Protein AF-A0A7V9JLM5-F1 (afdb_monomer_lite)

Radius of gyration: 16.7 Å; chains: 1; bounding box: 20×45×46 Å

Sequence (69 aa):
MSHVYTAGMIEVYCPGCAELQVFEQPPCVDGHGVDCPEWLCLTCGVALLIDV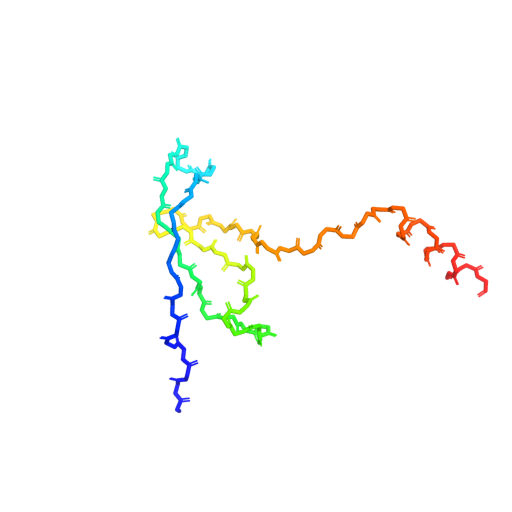PVEPAEWLALTLDSRAA

Structure (mmCIF, N/CA/C/O backbone):
data_AF-A0A7V9JLM5-F1
#
_entry.id   AF-A0A7V9JLM5-F1
#
loop_
_atom_site.group_PDB
_atom_site.id
_atom_site.type_symbol
_atom_site.label_atom_id
_atom_site.label_alt_id
_atom_site.label_comp_id
_atom_site.label_asym_id
_atom_site.label_entity_id
_atom_site.label_seq_id
_atom_site.pdbx_PDB_ins_code
_atom_site.Cartn_x
_atom_site.Cartn_y
_atom_site.Cartn_z
_atom_site.occupancy
_atom_site.B_iso_or_equiv
_atom_site.auth_seq_id
_atom_site.auth_comp_id
_atom_site.auth_asym_id
_atom_site.auth_atom_id
_atom_site.pdbx_PDB_model_num
ATOM 1 N N . MET A 1 1 ? 4.953 -24.494 -12.415 1.00 41.09 1 MET A N 1
ATOM 2 C CA . MET A 1 1 ? 6.072 -24.261 -11.479 1.00 41.09 1 MET A CA 1
ATOM 3 C C . MET A 1 1 ? 5.929 -22.824 -11.004 1.00 41.09 1 MET A C 1
ATOM 5 O O . MET A 1 1 ? 6.277 -21.909 -11.734 1.00 41.09 1 MET A O 1
ATOM 9 N N . SER A 1 2 ? 5.240 -22.643 -9.876 1.00 44.59 2 SER A N 1
ATOM 10 C CA . SER A 1 2 ? 4.784 -21.349 -9.356 1.00 44.59 2 SER A CA 1
ATOM 11 C C . SER A 1 2 ? 5.874 -20.714 -8.492 1.00 44.59 2 SER A C 1
ATOM 13 O O . SER A 1 2 ? 6.065 -21.123 -7.352 1.00 44.59 2 SER A O 1
ATOM 15 N N . HIS A 1 3 ? 6.603 -19.740 -9.033 1.00 47.22 3 HIS A N 1
ATOM 16 C CA . HIS A 1 3 ? 7.578 -18.931 -8.293 1.00 47.22 3 HIS A CA 1
ATOM 17 C C . HIS A 1 3 ? 6.904 -17.656 -7.748 1.00 47.22 3 HIS A C 1
ATOM 19 O O . HIS A 1 3 ? 7.215 -16.561 -8.193 1.00 47.22 3 HIS A O 1
ATOM 25 N N . VAL A 1 4 ? 5.948 -17.790 -6.821 1.00 53.59 4 VAL A N 1
ATOM 26 C CA . VAL A 1 4 ? 5.214 -16.648 -6.213 1.00 53.59 4 VAL A CA 1
ATOM 27 C C . VAL A 1 4 ? 5.546 -16.424 -4.728 1.00 53.59 4 VAL A C 1
ATOM 29 O O . VAL A 1 4 ? 4.779 -15.797 -4.016 1.00 53.59 4 VAL A O 1
ATOM 32 N N . TYR A 1 5 ? 6.671 -16.939 -4.220 1.00 51.38 5 TYR A N 1
ATOM 33 C CA . TYR A 1 5 ? 6.841 -17.154 -2.771 1.00 51.38 5 TYR A CA 1
ATOM 34 C C . TYR A 1 5 ? 7.875 -16.291 -2.040 1.00 51.38 5 TYR A C 1
ATOM 36 O O . TYR A 1 5 ? 8.325 -16.692 -0.969 1.00 51.38 5 TYR A O 1
ATOM 44 N N . THR A 1 6 ? 8.219 -15.102 -2.529 1.00 54.78 6 THR A N 1
ATOM 45 C CA . THR A 1 6 ? 8.965 -14.149 -1.687 1.00 54.78 6 THR A CA 1
ATOM 46 C C . THR A 1 6 ? 8.035 -13.021 -1.265 1.00 54.78 6 THR A C 1
ATOM 48 O O . THR A 1 6 ? 8.159 -11.900 -1.736 1.00 54.78 6 THR A O 1
ATOM 51 N N . ALA A 1 7 ? 7.057 -13.340 -0.414 1.00 65.12 7 ALA A N 1
ATOM 52 C CA . ALA A 1 7 ? 6.191 -12.336 0.195 1.00 65.12 7 ALA A CA 1
ATOM 53 C C . ALA A 1 7 ? 7.021 -11.510 1.191 1.00 65.12 7 ALA A C 1
ATOM 55 O O . ALA A 1 7 ? 7.330 -11.978 2.290 1.00 65.12 7 ALA A O 1
ATOM 56 N N . GLY A 1 8 ? 7.428 -10.304 0.795 1.00 77.88 8 GLY A N 1
ATOM 57 C CA . GLY A 1 8 ? 7.894 -9.297 1.741 1.00 77.88 8 GLY A CA 1
ATOM 58 C C . GLY A 1 8 ? 6.732 -8.859 2.637 1.00 77.88 8 GLY A C 1
ATOM 59 O O . GLY A 1 8 ? 5.603 -8.740 2.161 1.00 77.88 8 GLY A O 1
ATOM 60 N N . MET A 1 9 ? 6.998 -8.622 3.925 1.00 90.94 9 MET A N 1
ATOM 61 C CA . MET A 1 9 ? 6.043 -8.015 4.859 1.00 90.94 9 MET A CA 1
ATOM 62 C C . MET A 1 9 ? 6.666 -6.790 5.522 1.00 90.94 9 MET A C 1
ATOM 64 O O . MET A 1 9 ? 7.812 -6.849 5.972 1.00 90.94 9 MET A O 1
ATOM 68 N N . ILE A 1 10 ? 5.903 -5.703 5.606 1.00 94.75 1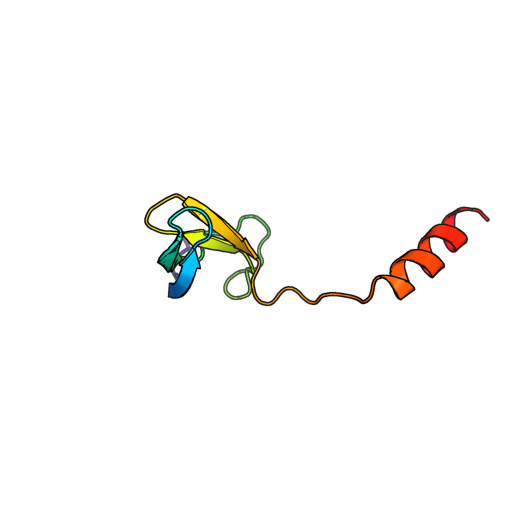0 ILE A N 1
ATOM 69 C CA . ILE A 1 10 ? 6.304 -4.455 6.272 1.00 94.75 10 ILE A CA 1
ATOM 70 C C . ILE A 1 10 ? 5.192 -3.958 7.193 1.00 94.75 10 ILE A C 1
ATOM 72 O O . ILE A 1 10 ? 4.025 -4.299 7.004 1.00 94.75 10 ILE A O 1
ATOM 76 N N . GLU A 1 11 ? 5.552 -3.114 8.157 1.00 97.50 11 GLU A N 1
ATOM 77 C CA . GLU A 1 11 ? 4.605 -2.436 9.041 1.00 97.50 11 GLU A CA 1
ATOM 78 C C . GLU A 1 11 ? 4.655 -0.926 8.776 1.00 97.50 11 GLU A C 1
ATOM 80 O O . GLU A 1 11 ? 5.711 -0.299 8.878 1.00 97.50 11 GLU A O 1
ATOM 85 N N . VAL A 1 12 ? 3.526 -0.341 8.372 1.00 97.00 12 VAL A N 1
ATOM 86 C CA . VAL A 1 12 ? 3.428 1.075 7.986 1.00 97.00 12 VAL A CA 1
ATOM 87 C C . VAL A 1 12 ? 2.018 1.604 8.244 1.00 97.00 12 VAL A C 1
ATOM 89 O O . VAL A 1 12 ? 1.056 0.843 8.347 1.00 97.00 12 VAL A O 1
ATOM 92 N N . TYR A 1 13 ? 1.878 2.924 8.378 1.00 98.06 13 TYR A N 1
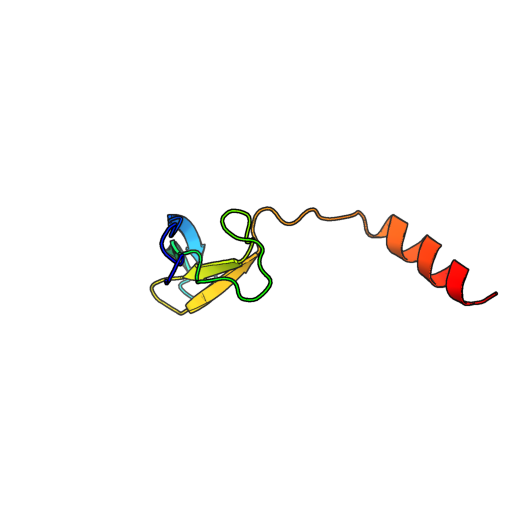ATOM 93 C CA . TYR A 1 13 ? 0.576 3.559 8.572 1.00 98.06 13 TYR A CA 1
ATOM 94 C C . TYR A 1 13 ? -0.330 3.349 7.355 1.00 98.06 13 TYR A C 1
ATOM 96 O O . TYR A 1 13 ? 0.002 3.747 6.237 1.00 98.06 13 TYR A O 1
ATOM 104 N N . CYS A 1 14 ? -1.504 2.762 7.581 1.00 98.38 14 CYS A N 1
ATOM 105 C CA . CYS A 1 14 ? -2.520 2.576 6.560 1.00 98.38 14 CYS A CA 1
ATOM 106 C C . CYS A 1 14 ? -3.519 3.744 6.575 1.00 98.38 14 CYS A C 1
ATOM 108 O O . CYS A 1 14 ? -4.244 3.902 7.560 1.00 98.38 14 CYS A O 1
ATOM 110 N N . PRO A 1 15 ? -3.673 4.504 5.476 1.00 98.19 15 PRO A N 1
ATOM 111 C CA . PRO A 1 15 ? -4.644 5.597 5.420 1.00 98.19 15 PRO A CA 1
ATOM 112 C C . PRO A 1 15 ? -6.104 5.113 5.436 1.00 98.19 15 PRO A C 1
ATOM 114 O O . PRO A 1 15 ? -6.986 5.861 5.841 1.00 98.19 15 PRO A O 1
ATOM 117 N N . GLY A 1 16 ? -6.372 3.867 5.023 1.00 98.25 16 GLY A N 1
ATOM 118 C CA . GLY A 1 16 ? -7.713 3.274 5.074 1.00 98.25 16 GLY A CA 1
ATOM 119 C C . GLY A 1 16 ? -8.138 2.831 6.477 1.00 98.25 16 GLY A C 1
ATOM 120 O O . GLY A 1 16 ? -9.297 3.000 6.844 1.00 98.25 16 GLY A O 1
ATOM 121 N N . CYS A 1 17 ? -7.210 2.281 7.269 1.00 98.44 17 CYS A N 1
ATOM 122 C CA . CYS A 1 17 ? -7.468 1.881 8.661 1.00 98.44 17 CYS A CA 1
ATOM 123 C C . CYS A 1 17 ? -7.241 3.017 9.667 1.00 98.44 17 CYS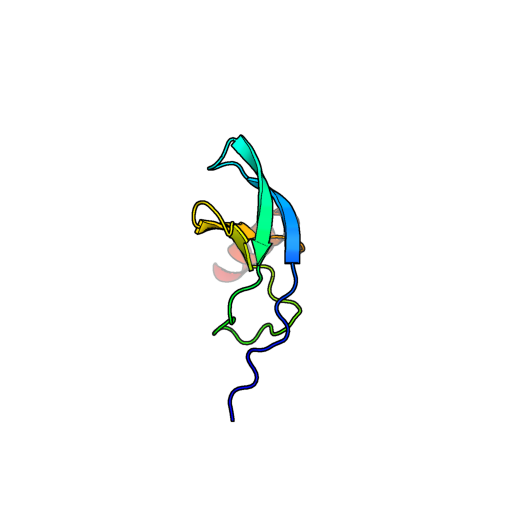 A C 1
ATOM 125 O O . CYS A 1 17 ? -7.723 2.928 10.791 1.00 98.44 17 CYS A O 1
ATOM 127 N N . ALA A 1 18 ? -6.505 4.054 9.263 1.00 98.25 18 ALA A N 1
ATOM 128 C CA . ALA A 1 18 ? -6.018 5.133 10.112 1.00 98.25 18 ALA A CA 1
ATOM 129 C C . ALA A 1 18 ? -5.141 4.666 11.297 1.00 98.25 18 ALA A C 1
ATOM 131 O O . ALA A 1 18 ? -5.152 5.291 12.354 1.00 98.25 18 ALA A O 1
ATOM 132 N N . GLU A 1 19 ? -4.365 3.595 11.104 1.00 98.44 19 GLU A N 1
ATOM 133 C CA . GLU A 1 19 ? -3.521 2.950 12.124 1.00 98.44 19 GLU A CA 1
ATOM 134 C C . GLU A 1 19 ? -2.290 2.296 11.463 1.00 98.44 19 GLU A C 1
ATOM 136 O O . GLU A 1 19 ? -2.277 2.092 10.242 1.00 98.44 19 GLU A O 1
ATOM 141 N N . LEU A 1 20 ? -1.257 1.958 12.244 1.00 98.25 20 LEU A N 1
ATOM 142 C CA . LEU A 1 20 ? -0.166 1.081 11.792 1.00 98.25 20 LEU A CA 1
ATOM 143 C C . LEU A 1 20 ? -0.693 -0.320 11.473 1.00 98.25 20 LEU A C 1
ATOM 145 O O . LEU A 1 20 ? -1.380 -0.924 12.288 1.00 98.25 20 LEU A O 1
ATOM 149 N N . GLN A 1 21 ? -0.370 -0.831 10.286 1.00 98.44 21 GLN A N 1
ATOM 150 C CA . GLN A 1 21 ? -0.830 -2.133 9.812 1.00 98.44 21 GLN A CA 1
ATOM 151 C C . GLN A 1 21 ? 0.284 -2.886 9.089 1.00 98.44 21 GLN A C 1
ATOM 153 O O . GLN A 1 21 ? 1.233 -2.286 8.582 1.00 98.44 21 GLN A O 1
ATOM 158 N N . VAL A 1 22 ? 0.124 -4.208 8.994 1.00 97.75 22 VAL A N 1
ATOM 159 C CA . VAL A 1 22 ? 0.994 -5.070 8.186 1.00 97.75 22 VAL A CA 1
ATOM 160 C C . VAL A 1 22 ? 0.537 -5.059 6.727 1.00 97.75 22 VAL A C 1
ATOM 162 O O . VAL A 1 22 ? -0.661 -5.153 6.429 1.00 97.75 22 VAL A O 1
ATOM 165 N N . PHE A 1 23 ? 1.504 -4.967 5.823 1.00 97.06 23 PHE A N 1
ATOM 166 C CA . PHE A 1 23 ? 1.314 -5.019 4.380 1.00 97.06 23 PHE A CA 1
ATOM 167 C C . PHE A 1 23 ? 2.110 -6.174 3.773 1.00 97.06 23 PHE A C 1
ATOM 169 O O . PHE A 1 23 ? 3.193 -6.494 4.262 1.00 97.06 23 PHE A O 1
ATOM 176 N N . GLU A 1 24 ? 1.595 -6.762 2.695 1.00 94.38 24 GLU A N 1
ATOM 177 C CA . GLU A 1 24 ? 2.284 -7.776 1.888 1.00 94.38 24 GLU A CA 1
ATOM 178 C C . GLU A 1 24 ? 2.545 -7.281 0.461 1.00 94.38 24 GLU A C 1
ATOM 180 O O . GLU A 1 24 ? 1.786 -6.463 -0.061 1.00 94.38 24 GLU A O 1
ATOM 185 N N . GLN A 1 25 ? 3.588 -7.802 -0.187 1.00 92.12 25 GLN A N 1
ATOM 186 C CA . GLN A 1 25 ? 3.748 -7.695 -1.641 1.00 92.12 25 GLN A CA 1
ATOM 187 C C . GLN A 1 25 ? 2.946 -8.814 -2.327 1.00 92.12 25 GLN A C 1
ATOM 189 O O . GLN A 1 25 ? 3.332 -9.986 -2.222 1.00 92.12 25 GLN A O 1
ATOM 194 N N . PRO A 1 26 ? 1.843 -8.503 -3.033 1.00 85.50 26 PRO A N 1
ATOM 195 C CA . PRO A 1 26 ? 1.137 -9.506 -3.815 1.00 85.50 26 PRO A CA 1
ATOM 196 C C . PRO A 1 26 ? 1.982 -9.944 -5.027 1.00 85.50 26 PRO A C 1
ATOM 198 O O . PRO A 1 26 ? 2.897 -9.233 -5.449 1.00 85.50 26 PRO A O 1
ATOM 201 N N . PRO A 1 27 ? 1.673 -11.096 -5.650 1.00 83.25 27 PRO A N 1
ATOM 202 C CA . PRO A 1 27 ? 2.278 -11.477 -6.921 1.00 83.25 27 PRO A CA 1
ATOM 203 C C . PRO A 1 27 ? 2.122 -10.375 -7.981 1.00 83.25 27 PRO A C 1
ATOM 205 O O . PRO A 1 27 ? 1.011 -10.073 -8.412 1.00 83.25 27 PRO A O 1
ATOM 208 N N . CYS A 1 28 ? 3.242 -9.803 -8.423 1.00 84.88 28 CYS A N 1
ATOM 209 C CA . CYS A 1 28 ? 3.248 -8.728 -9.411 1.00 84.88 28 CYS A CA 1
ATOM 210 C C . CYS A 1 28 ? 3.220 -9.294 -10.841 1.00 84.88 28 CYS A C 1
ATOM 212 O O . CYS A 1 28 ? 4.150 -9.989 -11.261 1.00 84.88 28 CYS A O 1
ATOM 214 N N . VAL A 1 29 ? 2.164 -8.982 -11.602 1.00 85.38 29 VAL A N 1
ATOM 215 C CA . VAL A 1 29 ? 2.016 -9.394 -13.016 1.00 85.38 29 VAL A CA 1
ATOM 216 C C . VAL A 1 29 ? 2.976 -8.629 -13.929 1.00 85.38 29 VAL A C 1
ATOM 218 O O . VAL A 1 29 ? 3.440 -9.183 -14.924 1.00 85.38 29 VAL A O 1
ATOM 221 N N . ASP A 1 30 ? 3.336 -7.402 -13.553 1.00 83.44 30 ASP A N 1
ATOM 222 C CA . ASP A 1 30 ? 4.240 -6.545 -14.327 1.00 83.44 30 ASP A CA 1
ATOM 223 C C . ASP A 1 30 ? 5.707 -7.006 -14.271 1.00 83.44 30 ASP A C 1
ATOM 225 O O . ASP A 1 30 ? 6.554 -6.494 -14.998 1.00 83.44 30 ASP A O 1
ATOM 229 N N . GLY A 1 31 ? 6.016 -8.019 -13.453 1.00 82.44 31 GLY A N 1
ATOM 230 C CA . GLY A 1 31 ? 7.314 -8.694 -13.473 1.00 82.44 31 GLY A CA 1
ATOM 231 C C . GLY A 1 31 ? 8.406 -8.025 -12.638 1.00 82.44 31 GLY A C 1
ATOM 232 O O . GLY A 1 31 ? 9.574 -8.369 -12.796 1.00 82.44 31 GLY A O 1
ATOM 233 N N . HIS A 1 32 ? 8.046 -7.126 -11.718 1.00 87.44 32 HIS A N 1
ATOM 234 C CA . HIS A 1 32 ? 9.000 -6.455 -10.823 1.00 87.44 32 HIS A CA 1
ATOM 235 C C . HIS A 1 32 ? 9.593 -7.370 -9.733 1.00 87.44 32 HIS A C 1
ATOM 237 O O . HIS A 1 32 ? 10.556 -7.002 -9.068 1.00 87.44 32 HIS A O 1
ATOM 243 N N . GLY A 1 33 ? 9.051 -8.579 -9.545 1.00 83.31 33 GLY A N 1
ATOM 244 C CA . GLY A 1 33 ? 9.574 -9.539 -8.571 1.00 83.31 33 GLY A CA 1
ATOM 245 C C . GLY A 1 33 ? 9.571 -8.980 -7.144 1.00 83.31 33 GLY A C 1
ATOM 246 O O . GLY A 1 33 ? 8.543 -8.501 -6.676 1.00 83.31 33 GLY A O 1
ATOM 247 N N . VAL A 1 34 ? 10.718 -9.062 -6.463 1.00 82.44 34 VAL A N 1
ATOM 248 C CA . VAL A 1 34 ? 10.902 -8.574 -5.080 1.00 82.44 34 VAL A CA 1
ATOM 249 C C . VAL A 1 34 ? 10.994 -7.049 -4.980 1.00 82.44 34 VAL A C 1
ATOM 251 O O . VAL A 1 34 ? 10.744 -6.490 -3.917 1.00 82.44 34 VAL A O 1
ATOM 254 N N . ASP A 1 35 ? 11.298 -6.381 -6.093 1.00 85.50 35 ASP A N 1
ATOM 255 C CA . ASP A 1 35 ? 11.414 -4.923 -6.186 1.00 85.50 35 ASP A CA 1
ATOM 256 C C . ASP A 1 35 ? 10.070 -4.273 -6.566 1.00 85.50 35 ASP A C 1
ATOM 258 O O . ASP A 1 35 ? 10.014 -3.120 -6.988 1.00 85.50 35 ASP A O 1
ATOM 262 N N . CYS A 1 36 ? 8.962 -5.018 -6.462 1.00 89.81 36 CYS A N 1
ATOM 263 C CA . CYS A 1 36 ? 7.637 -4.477 -6.725 1.00 89.81 36 CYS A CA 1
ATOM 264 C C . CYS A 1 36 ? 7.301 -3.377 -5.700 1.00 89.81 36 CYS A C 1
ATOM 266 O O . CYS A 1 36 ? 7.294 -3.645 -4.494 1.00 89.81 36 CYS A O 1
ATOM 268 N N . PRO A 1 37 ? 6.974 -2.152 -6.144 1.00 91.25 37 PRO A N 1
ATOM 269 C CA . PRO A 1 37 ? 6.667 -1.063 -5.226 1.00 91.25 37 PRO A CA 1
ATOM 270 C C . PRO A 1 37 ? 5.278 -1.193 -4.594 1.00 91.25 37 PRO A C 1
ATOM 272 O O . PRO A 1 37 ? 4.928 -0.375 -3.749 1.00 91.25 37 PRO A O 1
ATOM 275 N N . GLU A 1 38 ? 4.469 -2.168 -5.013 1.00 92.75 38 GLU A N 1
ATOM 276 C CA . GLU A 1 38 ? 3.089 -2.340 -4.567 1.00 92.75 38 GLU A CA 1
ATOM 277 C C . GLU A 1 38 ? 3.012 -3.139 -3.264 1.00 92.75 38 GLU A C 1
ATOM 279 O O . GLU A 1 38 ? 3.432 -4.293 -3.187 1.00 92.75 38 GLU A O 1
ATOM 284 N N . TRP A 1 39 ? 2.399 -2.532 -2.250 1.00 94.88 39 TRP A N 1
ATOM 285 C CA . TRP A 1 39 ? 2.191 -3.129 -0.934 1.00 94.88 39 TRP A CA 1
ATOM 286 C C . TRP A 1 39 ? 0.715 -3.076 -0.565 1.00 94.88 39 TRP A C 1
ATOM 288 O O . TRP A 1 39 ? 0.133 -1.992 -0.534 1.00 94.88 39 TRP A O 1
ATOM 298 N N . LEU A 1 40 ? 0.105 -4.217 -0.243 1.00 96.06 40 LEU A N 1
ATOM 299 C CA . LEU A 1 40 ? -1.317 -4.334 0.076 1.00 96.06 40 LEU A CA 1
ATOM 300 C C . LEU A 1 40 ? -1.539 -4.502 1.581 1.00 96.06 40 LEU A C 1
ATOM 302 O O . LEU A 1 40 ? -0.960 -5.391 2.202 1.00 96.06 40 LEU A O 1
ATOM 306 N N . CYS A 1 41 ? -2.401 -3.677 2.178 1.00 97.81 41 CYS A N 1
ATOM 307 C CA . CYS A 1 41 ? -2.757 -3.820 3.587 1.00 97.81 41 CYS A CA 1
ATOM 308 C C . CYS A 1 41 ? -3.511 -5.133 3.802 1.00 97.81 41 CYS A C 1
ATOM 310 O O . CYS A 1 41 ? -4.602 -5.311 3.256 1.00 97.81 41 CYS A O 1
ATOM 312 N N . LEU A 1 42 ? -3.004 -5.992 4.687 1.00 96.81 42 LEU A N 1
ATOM 313 C CA . LEU A 1 42 ? -3.622 -7.287 4.991 1.00 96.81 42 LEU A CA 1
ATOM 314 C C . LEU A 1 42 ? -4.995 -7.175 5.672 1.00 96.81 42 LEU A C 1
ATOM 316 O O . LEU A 1 42 ? -5.726 -8.157 5.759 1.00 96.81 42 LEU A O 1
ATOM 320 N N . THR A 1 43 ? -5.351 -5.990 6.177 1.00 97.81 43 THR A N 1
ATOM 321 C CA . THR A 1 43 ? -6.631 -5.768 6.866 1.00 97.81 43 THR A CA 1
ATOM 322 C C . THR A 1 43 ? -7.706 -5.196 5.949 1.00 97.81 43 THR A C 1
ATOM 324 O O . THR A 1 43 ? -8.814 -5.722 5.911 1.00 97.81 43 THR A O 1
ATOM 327 N N . CYS A 1 44 ? -7.419 -4.101 5.237 1.00 98.19 44 CYS A N 1
ATOM 328 C CA . CYS A 1 44 ? -8.431 -3.384 4.450 1.00 98.19 44 CYS A CA 1
ATOM 329 C C . CYS A 1 44 ? -8.215 -3.446 2.933 1.00 98.19 44 CYS A C 1
ATOM 331 O O . CYS A 1 44 ? -9.084 -2.998 2.189 1.00 98.19 44 CYS A O 1
ATOM 333 N N . GLY A 1 45 ? -7.077 -3.967 2.465 1.00 96.19 45 GLY A N 1
ATOM 334 C CA . GLY A 1 45 ? -6.762 -4.087 1.041 1.00 96.19 45 GLY A CA 1
ATOM 335 C C . GLY A 1 45 ? -6.314 -2.796 0.349 1.00 96.19 45 GLY A C 1
ATOM 336 O O . GLY A 1 45 ? -6.123 -2.809 -0.862 1.00 96.19 45 GLY A O 1
ATOM 337 N N . VAL A 1 46 ? -6.133 -1.679 1.067 1.00 97.44 46 VAL A N 1
ATOM 338 C CA . VAL A 1 46 ? -5.542 -0.467 0.470 1.00 97.44 46 VAL A CA 1
ATOM 339 C C . VAL A 1 46 ? -4.107 -0.750 0.028 1.00 97.44 46 VAL A C 1
ATOM 341 O O . VAL A 1 46 ? -3.334 -1.335 0.788 1.00 97.44 46 VAL A O 1
ATOM 344 N N . ALA A 1 47 ? -3.761 -0.300 -1.179 1.00 95.31 47 ALA A N 1
ATOM 345 C CA . ALA A 1 47 ? -2.421 -0.404 -1.738 1.00 95.31 47 ALA A CA 1
ATOM 346 C C . ALA A 1 47 ? -1.607 0.877 -1.501 1.00 95.31 47 ALA A C 1
ATOM 348 O O . ALA A 1 47 ? -2.135 1.986 -1.621 1.00 95.31 47 ALA A O 1
ATOM 349 N N . LEU A 1 48 ? -0.319 0.723 -1.210 1.00 95.44 48 LEU A N 1
ATOM 350 C CA . LEU A 1 48 ? 0.671 1.796 -1.190 1.00 95.44 48 LEU A CA 1
ATOM 351 C C . LEU A 1 48 ? 1.752 1.520 -2.236 1.00 95.44 48 LEU A C 1
ATOM 353 O O . LEU A 1 48 ? 2.111 0.367 -2.466 1.00 95.44 48 LEU A O 1
ATOM 357 N N . LEU A 1 49 ? 2.278 2.595 -2.827 1.00 93.50 49 LEU A N 1
ATOM 358 C CA . LEU A 1 49 ? 3.484 2.566 -3.648 1.00 93.50 49 LEU A CA 1
ATOM 359 C C . LEU A 1 49 ? 4.661 3.070 -2.813 1.00 93.50 49 LEU A C 1
ATOM 361 O O . LEU A 1 49 ? 4.666 4.227 -2.390 1.00 93.50 49 LEU A O 1
ATOM 365 N N . ILE A 1 50 ? 5.634 2.203 -2.554 1.00 91.44 50 ILE A N 1
ATOM 366 C CA . ILE A 1 50 ? 6.812 2.495 -1.729 1.00 91.44 50 ILE A CA 1
ATOM 367 C C . ILE A 1 50 ? 8.067 2.232 -2.561 1.00 91.44 50 ILE A C 1
ATOM 369 O O . ILE A 1 50 ? 8.081 1.324 -3.384 1.00 91.44 50 ILE A O 1
ATOM 373 N N . ASP A 1 51 ? 9.102 3.046 -2.342 1.00 85.56 51 ASP A N 1
ATOM 374 C CA . ASP A 1 51 ? 10.388 2.979 -3.056 1.00 85.56 51 ASP A CA 1
ATOM 375 C C . ASP A 1 51 ? 10.287 3.266 -4.568 1.00 85.56 51 ASP A C 1
ATOM 377 O O . ASP A 1 51 ? 11.102 2.834 -5.379 1.00 85.56 51 ASP A O 1
ATOM 381 N N . VAL A 1 52 ? 9.267 4.039 -4.964 1.00 83.94 52 VAL A N 1
ATOM 382 C CA . VAL A 1 52 ? 9.143 4.539 -6.338 1.00 83.94 52 VAL A CA 1
ATOM 383 C C . VAL A 1 52 ? 10.045 5.763 -6.509 1.00 83.94 52 VAL A C 1
ATOM 385 O O . VAL A 1 52 ? 9.863 6.745 -5.779 1.00 83.94 52 VAL A O 1
ATOM 388 N N . PRO A 1 53 ? 10.982 5.765 -7.477 1.00 80.25 53 PRO A N 1
ATOM 389 C CA . PRO A 1 53 ? 11.767 6.951 -7.777 1.00 80.25 5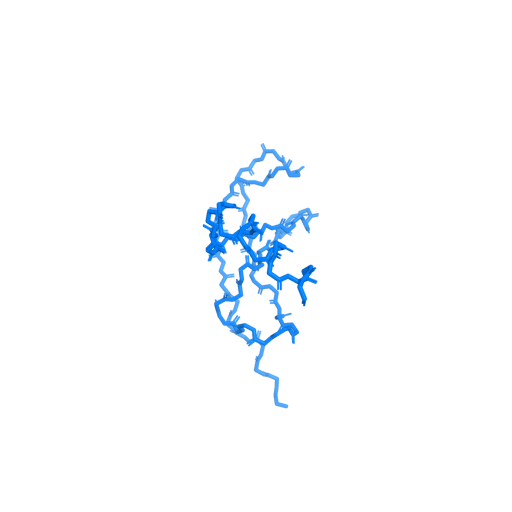3 PRO A CA 1
ATOM 390 C C . PRO A 1 53 ? 10.837 8.067 -8.256 1.00 80.25 53 PRO A C 1
ATOM 392 O O . PRO A 1 53 ? 10.105 7.926 -9.238 1.00 80.25 53 PRO A O 1
ATOM 395 N N . VAL A 1 54 ? 10.854 9.188 -7.540 1.00 76.62 54 VAL A N 1
ATOM 396 C CA . VAL A 1 54 ? 10.140 10.400 -7.938 1.00 76.62 54 VAL A CA 1
ATOM 397 C C . VAL A 1 54 ? 11.065 11.244 -8.803 1.00 76.62 54 VAL A C 1
ATOM 399 O O . VAL A 1 54 ? 11.903 11.990 -8.302 1.00 76.62 54 VAL A O 1
ATOM 402 N N . GLU A 1 55 ? 10.928 11.126 -10.121 1.00 71.94 55 GLU A N 1
ATOM 403 C CA . GLU A 1 55 ? 11.614 12.047 -11.026 1.00 71.94 55 GLU A CA 1
ATOM 404 C C . GLU A 1 55 ? 11.042 13.459 -10.803 1.00 71.94 55 GLU A C 1
ATOM 406 O O . GLU A 1 55 ? 9.815 13.638 -10.826 1.00 71.94 55 GLU A O 1
ATOM 411 N N . PRO A 1 56 ? 11.880 14.482 -10.563 1.00 69.06 56 PRO A N 1
ATOM 412 C CA . PRO A 1 56 ? 11.386 15.836 -10.389 1.00 69.06 56 PRO A CA 1
ATOM 413 C C . PRO A 1 56 ? 10.651 16.275 -11.661 1.00 69.06 56 PRO A C 1
ATOM 415 O O . PRO A 1 56 ? 11.171 16.168 -12.773 1.00 69.06 56 PRO A O 1
ATOM 418 N N . ALA A 1 57 ? 9.436 16.804 -11.487 1.00 65.75 57 ALA A N 1
ATOM 419 C CA . ALA A 1 57 ? 8.531 17.200 -12.572 1.00 65.75 57 ALA A CA 1
ATOM 420 C C . ALA A 1 57 ? 9.142 18.189 -13.590 1.00 65.75 57 ALA A C 1
ATOM 422 O O . ALA A 1 57 ? 8.609 18.357 -14.687 1.00 65.75 57 ALA A O 1
ATOM 423 N N . GLU A 1 58 ? 10.275 18.812 -13.260 1.00 60.81 58 GLU A N 1
ATOM 424 C CA . GLU A 1 58 ? 11.049 19.678 -14.152 1.00 60.81 58 GLU A CA 1
ATOM 425 C C . GLU A 1 58 ? 11.492 18.961 -15.445 1.00 60.81 58 GLU A C 1
ATOM 427 O O . GLU A 1 58 ? 11.563 19.588 -16.502 1.00 60.81 58 GLU A O 1
ATOM 432 N N . TRP A 1 59 ? 11.690 17.6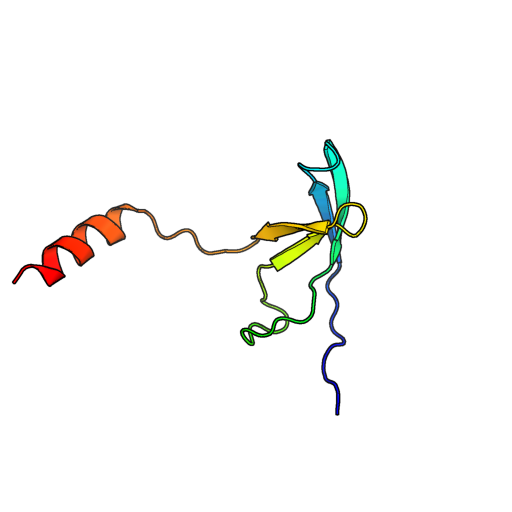36 -15.412 1.00 57.91 59 TRP A N 1
ATOM 433 C CA . TRP A 1 59 ? 12.045 16.835 -16.595 1.00 57.91 59 TRP A CA 1
ATOM 434 C C . TRP A 1 59 ? 10.852 16.554 -17.525 1.00 57.91 59 TRP A C 1
ATOM 436 O O . TRP A 1 59 ? 11.023 16.388 -18.739 1.00 57.91 59 TRP A O 1
ATOM 446 N N . LEU A 1 60 ? 9.624 16.552 -16.994 1.00 58.31 60 LEU A N 1
ATOM 447 C CA . LEU A 1 60 ? 8.412 16.339 -17.791 1.00 58.31 60 LEU A CA 1
ATOM 448 C C . LEU A 1 60 ? 8.070 17.571 -18.648 1.00 58.31 60 LEU A C 1
ATOM 450 O O . LEU A 1 60 ? 7.552 17.436 -19.755 1.00 58.31 60 LEU A O 1
ATOM 454 N N . ALA A 1 61 ? 8.405 18.773 -18.166 1.00 60.78 61 ALA A N 1
ATOM 455 C CA . ALA A 1 61 ? 8.181 20.019 -18.898 1.00 60.78 61 ALA A CA 1
ATOM 456 C C . ALA A 1 61 ? 9.030 20.112 -20.182 1.00 60.78 61 ALA A C 1
ATOM 458 O O . ALA A 1 61 ? 8.532 20.550 -21.215 1.00 60.78 61 ALA A O 1
ATOM 459 N N . LEU A 1 62 ? 10.283 19.644 -20.151 1.00 59.84 62 LEU A N 1
ATOM 460 C CA . LEU A 1 62 ? 11.197 19.713 -21.301 1.00 59.84 62 LEU A CA 1
ATOM 461 C C . LEU A 1 62 ? 10.885 18.670 -22.392 1.00 59.84 62 LEU A C 1
ATOM 463 O O . LEU A 1 62 ? 11.132 18.896 -23.577 1.00 59.84 62 LEU A O 1
ATOM 467 N N . THR A 1 63 ? 10.321 17.520 -22.018 1.00 60.31 63 THR A N 1
ATOM 468 C CA . THR A 1 63 ? 10.040 16.422 -22.960 1.00 60.31 63 THR A CA 1
ATOM 469 C C . THR A 1 63 ? 8.705 16.570 -23.694 1.00 60.31 63 THR A C 1
ATOM 471 O O . THR A 1 63 ? 8.587 16.105 -24.829 1.00 60.31 63 THR A O 1
ATOM 474 N N . LEU A 1 64 ? 7.717 17.266 -23.117 1.00 59.78 64 LEU A N 1
ATOM 475 C CA . LEU A 1 64 ? 6.469 17.606 -23.815 1.00 59.78 64 LEU A CA 1
ATOM 476 C C . LEU A 1 64 ? 6.678 18.649 -24.926 1.00 59.78 64 LEU A C 1
ATOM 478 O O . LEU A 1 64 ? 6.065 18.524 -25.985 1.00 59.78 64 LEU A O 1
ATOM 482 N N . ASP A 1 65 ? 7.590 19.606 -24.731 1.00 60.47 65 ASP A N 1
ATOM 483 C CA . ASP A 1 65 ? 7.971 20.607 -25.745 1.00 60.47 65 ASP A CA 1
ATOM 484 C C . ASP A 1 65 ? 8.642 19.949 -26.974 1.00 60.47 65 ASP A C 1
ATOM 486 O O . ASP A 1 65 ? 8.475 20.362 -28.118 1.00 60.47 65 ASP A O 1
ATOM 490 N N . SER A 1 66 ? 9.314 18.814 -26.755 1.00 61.84 66 SER A N 1
ATOM 491 C CA . SER A 1 66 ? 10.055 18.076 -27.787 1.00 61.84 66 SER A CA 1
ATOM 492 C C . SER A 1 66 ? 9.173 17.243 -28.736 1.00 61.84 66 SER A C 1
ATOM 494 O O . SER A 1 66 ? 9.673 16.726 -29.732 1.00 61.84 66 SER A O 1
ATOM 496 N N . ARG A 1 67 ? 7.872 17.070 -28.446 1.00 59.06 67 ARG A N 1
ATOM 497 C CA . ARG A 1 67 ? 6.909 16.342 -29.310 1.00 59.06 67 ARG A CA 1
ATOM 498 C C . ARG A 1 67 ? 6.082 17.271 -30.209 1.00 59.06 67 ARG A C 1
ATOM 500 O O . ARG A 1 67 ? 5.192 16.788 -30.905 1.00 59.06 67 ARG A O 1
ATOM 507 N N . ALA A 1 68 ? 6.358 18.576 -30.177 1.00 58.75 68 ALA A N 1
ATOM 508 C CA . ALA A 1 68 ? 5.673 19.598 -30.968 1.00 58.75 68 ALA A CA 1
ATOM 509 C C . ALA A 1 68 ? 6.456 20.069 -32.215 1.00 58.75 68 ALA A C 1
ATOM 511 O O . ALA A 1 68 ? 5.982 20.978 -32.897 1.00 58.75 68 ALA A O 1
ATOM 512 N N . ALA A 1 69 ? 7.613 19.467 -32.525 1.00 48.16 69 ALA A N 1
ATOM 513 C CA . ALA A 1 69 ? 8.437 19.791 -33.697 1.00 48.16 69 ALA A CA 1
ATOM 514 C C . ALA A 1 69 ? 8.399 18.692 -34.769 1.00 48.16 69 ALA A C 1
ATOM 516 O O . ALA A 1 69 ? 8.469 17.498 -34.395 1.00 48.16 69 ALA A O 1
#

pLDDT: mean 81.0, std 17.32, range [41.09, 98.44]

Secondary structure (DSSP, 8-state):
--------EEEEEETTTTEEEEEE----TTS-GGG--EEEETTT--EEE-S-----THHHHHHHHTT--

Foldseek 3Di:
DDPFPPWDKDWDQDPVVRGIAIWTDGRDPVPCPPVQQWTAGPPPGDIDGPPDDDDPCVVVVVVVVVVPD